Protein AF-L9JY22-F1 (afdb_monomer_lite)

pLDDT: mean 70.73, std 19.3, range [34.78, 93.62]

Organism: Tupaia chinensis (NCBI:txid246437)

Secondary structure (DSSP, 8-state):
---------------PPPPP------TTHHHHSS-HHHHHHHHTTTHHHHHHHHHHTTT----S--------SSPPP--HHHHHHHHHS---S-------S-------S--PPPPPPP-

Structure (mmCIF, N/CA/C/O backbone):
data_AF-L9JY22-F1
#
_entry.id   AF-L9JY22-F1
#
loop_
_atom_site.group_PDB
_atom_site.id
_atom_site.type_symbol
_atom_site.label_atom_id
_atom_site.label_alt_id
_atom_site.label_comp_id
_atom_site.label_asym_id
_atom_site.label_entity_id
_atom_site.label_seq_id
_atom_site.pdbx_PDB_ins_code
_atom_site.Cartn_x
_atom_site.Cartn_y
_atom_site.Cartn_z
_atom_site.occupancy
_atom_site.B_iso_or_equiv
_atom_site.auth_seq_id
_atom_site.auth_comp_id
_atom_site.auth_asym_id
_atom_site.auth_atom_id
_atom_site.pdbx_PDB_model_num
ATOM 1 N N . MET A 1 1 ? -21.202 10.795 58.926 1.00 45.47 1 MET A N 1
ATOM 2 C CA . MET A 1 1 ? -21.530 9.505 58.284 1.00 45.47 1 MET A CA 1
ATOM 3 C C . MET A 1 1 ? -22.892 9.709 57.642 1.00 45.47 1 MET A C 1
ATOM 5 O O . MET A 1 1 ? -23.847 9.851 58.378 1.00 45.47 1 MET A O 1
ATOM 9 N N . GLN A 1 2 ? -23.052 9.946 56.349 1.00 44.78 2 GLN A N 1
ATOM 10 C CA . GLN A 1 2 ? -22.174 9.817 55.189 1.00 44.78 2 GLN A CA 1
ATOM 11 C C . GLN A 1 2 ? -22.541 10.908 54.171 1.00 44.78 2 GLN A C 1
ATOM 13 O O . GLN A 1 2 ? -23.693 11.330 54.110 1.00 44.78 2 GLN A O 1
ATOM 18 N N . GLN A 1 3 ? -21.543 11.342 53.402 1.00 48.75 3 GLN A N 1
ATOM 19 C CA . GLN A 1 3 ? -21.729 11.936 52.081 1.00 48.75 3 GLN A CA 1
ATOM 20 C C . GLN A 1 3 ? -22.280 10.858 51.144 1.00 48.75 3 GLN A C 1
ATOM 22 O O . GLN A 1 3 ? -21.810 9.721 51.180 1.00 48.75 3 GLN A O 1
ATOM 27 N N . SER A 1 4 ? -23.238 11.219 50.302 1.00 55.56 4 SER A N 1
ATOM 28 C CA . SER A 1 4 ? -23.515 10.502 49.064 1.00 55.56 4 SER A CA 1
ATOM 29 C C . SER A 1 4 ? -23.648 11.540 47.963 1.00 55.56 4 SER A C 1
ATOM 31 O O . SER A 1 4 ? -24.739 12.020 47.658 1.00 55.56 4 SER A O 1
ATOM 33 N N . ASP A 1 5 ? -22.490 11.90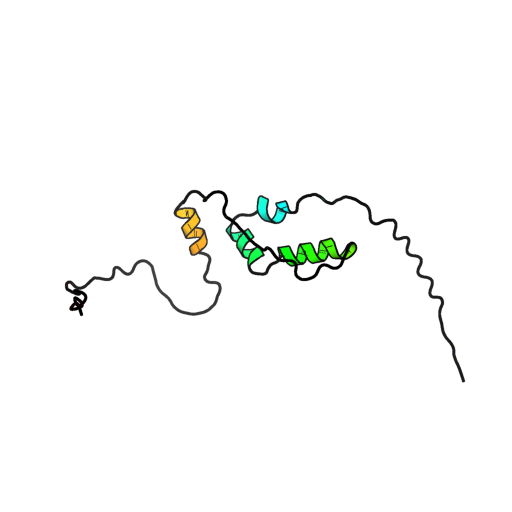5 47.430 1.00 49.94 5 ASP A N 1
ATOM 34 C CA . ASP A 1 5 ? -22.324 12.348 46.060 1.00 49.94 5 ASP A CA 1
ATOM 35 C C . ASP A 1 5 ? -22.918 11.288 45.124 1.00 49.94 5 ASP A C 1
ATOM 37 O O . ASP A 1 5 ? -22.553 10.112 45.173 1.00 49.94 5 ASP A O 1
ATOM 41 N N . THR A 1 6 ? -23.818 11.694 44.244 1.00 59.03 6 THR A N 1
ATOM 42 C CA . THR A 1 6 ? -23.792 11.241 42.854 1.00 59.03 6 THR A CA 1
ATOM 43 C C . THR A 1 6 ? -24.319 12.416 42.061 1.00 59.03 6 THR A C 1
ATOM 45 O O . THR A 1 6 ? -25.518 12.632 41.934 1.00 59.03 6 THR A O 1
ATOM 48 N N . GLU A 1 7 ? -23.364 13.232 41.639 1.00 49.91 7 GLU A N 1
ATOM 49 C CA . GLU A 1 7 ? -23.523 14.253 40.626 1.00 49.91 7 GLU A CA 1
ATOM 50 C C . GLU A 1 7 ? -24.192 13.599 39.409 1.00 49.91 7 GLU A C 1
ATOM 52 O O . GLU A 1 7 ? -23.565 12.813 38.692 1.00 49.91 7 GLU A O 1
ATOM 57 N N . ASP A 1 8 ? -25.463 13.924 39.170 1.00 49.50 8 ASP A N 1
ATOM 58 C CA . ASP A 1 8 ? -26.071 13.862 37.843 1.00 49.50 8 ASP A CA 1
ATOM 59 C C . ASP A 1 8 ? -25.342 14.891 36.974 1.00 49.50 8 ASP A C 1
ATOM 61 O O . ASP A 1 8 ? -25.814 16.000 36.706 1.00 49.50 8 ASP A O 1
ATOM 65 N N . LEU A 1 9 ? -24.115 14.536 36.589 1.00 53.69 9 LEU A N 1
ATOM 66 C CA . LEU A 1 9 ? -23.300 15.312 35.684 1.00 53.69 9 LEU A CA 1
ATOM 67 C C . LEU A 1 9 ? -23.891 15.137 34.290 1.00 53.69 9 LEU A C 1
ATOM 69 O O . LEU A 1 9 ? -23.546 14.254 33.507 1.00 53.69 9 LEU A O 1
ATOM 73 N N . PHE A 1 10 ? -24.840 16.017 34.023 1.00 48.03 10 PHE A N 1
ATOM 74 C CA . PHE A 1 10 ? -25.226 16.464 32.708 1.00 48.03 10 PHE A CA 1
ATOM 75 C C . PHE A 1 10 ? -23.992 16.595 31.802 1.00 48.03 10 PHE A C 1
ATOM 77 O O . PHE A 1 10 ? -23.171 17.495 31.976 1.00 48.03 10 PHE A O 1
ATOM 84 N N . CYS A 1 11 ? -23.898 15.730 30.795 1.00 46.31 11 CYS A N 1
ATOM 85 C CA . CYS A 1 11 ? -23.159 16.030 29.577 1.00 46.31 11 CYS A CA 1
ATOM 86 C C . CYS A 1 11 ? -24.171 16.155 28.429 1.00 46.31 11 CYS A C 1
ATOM 88 O O . CYS A 1 11 ? -24.677 15.139 27.945 1.00 46.31 11 CYS A O 1
ATOM 90 N N . PRO A 1 12 ? -24.474 17.386 27.975 1.00 56.47 12 PRO A N 1
ATOM 91 C CA . PRO A 1 12 ? -25.169 17.625 26.728 1.00 56.47 12 PRO A CA 1
ATOM 92 C C . PRO A 1 12 ? -24.129 17.493 25.616 1.00 56.47 12 PRO A C 1
ATOM 94 O O . PRO A 1 12 ? -23.256 18.341 25.453 1.00 56.47 12 PRO A O 1
ATOM 97 N N . ALA A 1 13 ? -24.193 16.426 24.838 1.00 49.00 13 ALA A N 1
ATOM 98 C CA . ALA A 1 13 ? -23.445 16.364 23.595 1.00 49.00 13 ALA A CA 1
ATOM 99 C C . ALA A 1 13 ? -24.422 16.008 22.488 1.00 49.00 13 ALA A C 1
ATOM 101 O O . ALA A 1 13 ? -24.798 14.856 22.294 1.00 49.00 13 ALA A O 1
ATOM 102 N N . SER A 1 14 ? -24.841 17.046 21.770 1.00 56.19 14 SER A N 1
ATOM 103 C CA . SER A 1 14 ? -25.373 16.951 20.421 1.00 56.19 14 SER A CA 1
ATOM 104 C C . SER A 1 14 ? -24.318 16.310 19.512 1.00 56.19 14 SER A C 1
ATOM 106 O O . SER A 1 14 ? -23.603 16.999 18.788 1.00 56.19 14 SER A O 1
ATOM 108 N N . ALA A 1 15 ? -24.183 14.991 19.557 1.00 52.59 15 ALA A N 1
ATOM 109 C CA . ALA A 1 15 ? -23.603 14.259 18.451 1.00 52.59 15 ALA A CA 1
ATOM 110 C C . ALA A 1 15 ? -24.764 13.996 17.493 1.00 52.59 15 ALA A C 1
ATOM 112 O O . ALA A 1 15 ? -25.589 13.112 17.721 1.00 52.59 15 ALA A O 1
ATOM 113 N N . GLY A 1 16 ? -24.881 14.844 16.468 1.00 57.78 16 GLY A N 1
ATOM 114 C CA . GLY A 1 16 ? -25.727 14.544 15.316 1.00 57.78 16 GLY A CA 1
ATOM 115 C C . GLY A 1 16 ? -25.379 13.164 14.742 1.00 57.78 16 GLY A C 1
ATOM 116 O O . GLY A 1 16 ? -24.321 12.616 15.074 1.00 57.78 16 GLY A O 1
ATOM 117 N N . PRO A 1 17 ? -26.251 12.581 13.901 1.00 62.38 17 PRO A N 1
ATOM 118 C CA . PRO A 1 17 ? -25.922 11.330 13.229 1.00 62.38 17 PRO A CA 1
ATOM 119 C C . PRO A 1 17 ? -24.538 11.472 12.576 1.00 62.38 17 PRO A C 1
ATOM 121 O O . PRO A 1 17 ? -24.276 12.522 11.979 1.00 62.38 17 PRO A O 1
ATOM 124 N N . PRO A 1 18 ? -23.635 10.483 12.721 1.00 61.12 18 PRO A N 1
ATOM 125 C CA . PRO A 1 18 ? -22.367 10.509 12.009 1.00 61.12 18 PRO A CA 1
ATOM 126 C C . PRO A 1 18 ? -22.692 10.700 10.530 1.00 61.12 18 PRO A C 1
ATOM 128 O O . PRO A 1 18 ? -23.444 9.911 9.956 1.00 61.12 18 PRO A O 1
ATOM 131 N N . ASN A 1 19 ? -22.220 11.819 9.972 1.00 55.56 19 ASN A N 1
ATOM 132 C CA . ASN A 1 19 ? -22.472 12.186 8.587 1.00 55.56 19 ASN A CA 1
ATOM 133 C C . ASN A 1 19 ? -22.131 10.981 7.701 1.00 55.56 19 ASN A C 1
ATOM 135 O O . ASN A 1 19 ? -20.993 10.503 7.765 1.00 55.56 19 ASN A O 1
ATOM 139 N N . PRO A 1 20 ? -23.087 10.460 6.915 1.00 66.06 20 PRO A N 1
ATOM 140 C CA . PRO A 1 20 ? -22.757 9.498 5.892 1.00 66.06 20 PRO A CA 1
ATOM 141 C C . PRO A 1 20 ? -21.986 10.238 4.799 1.00 66.06 20 PRO A C 1
ATOM 143 O O . PRO A 1 20 ? -22.376 11.324 4.378 1.00 66.06 20 PRO A O 1
ATOM 146 N N . GLU A 1 21 ? -20.909 9.606 4.353 1.00 59.88 21 GLU A N 1
ATOM 147 C CA . GLU A 1 21 ? -20.271 9.870 3.067 1.00 59.88 21 GLU A CA 1
ATOM 148 C C . GLU A 1 21 ? -19.478 11.179 2.962 1.00 59.88 21 GLU A C 1
ATOM 150 O O . GLU A 1 21 ? -19.813 12.104 2.234 1.00 59.88 21 GLU A O 1
ATOM 155 N N . GLU A 1 22 ? -18.290 11.150 3.558 1.00 50.34 22 GLU A N 1
ATOM 156 C CA . GLU A 1 22 ? -17.111 11.188 2.691 1.00 50.34 22 GLU A CA 1
ATOM 157 C C . GLU A 1 22 ? -16.314 9.889 2.882 1.00 50.34 22 GLU A C 1
ATOM 159 O O . GLU A 1 22 ? -15.154 9.890 3.292 1.00 50.34 22 GLU A O 1
ATOM 164 N N . ASP A 1 23 ? -16.939 8.751 2.544 1.00 51.28 23 ASP A N 1
ATOM 165 C CA . ASP A 1 23 ? -16.177 7.671 1.914 1.00 51.28 23 ASP A CA 1
ATOM 166 C C . ASP A 1 23 ? -15.771 8.223 0.548 1.00 51.28 23 ASP A C 1
ATOM 168 O O . ASP A 1 23 ? -16.389 7.971 -0.485 1.00 51.28 23 ASP A O 1
ATOM 172 N N . ASN A 1 24 ? -14.760 9.093 0.557 1.00 47.06 24 ASN A N 1
ATOM 173 C CA . ASN A 1 24 ? -13.947 9.288 -0.619 1.00 47.06 24 ASN A CA 1
ATOM 174 C C . ASN A 1 24 ? -13.390 7.892 -0.876 1.00 47.06 24 ASN A C 1
ATOM 176 O O . ASN A 1 24 ? -12.440 7.502 -0.199 1.00 47.06 24 ASN A O 1
ATOM 180 N N . GLY A 1 25 ? -14.062 7.138 -1.756 1.00 47.09 25 GLY A N 1
ATOM 181 C CA . GLY A 1 25 ? -13.773 5.764 -2.162 1.00 47.09 25 GLY A CA 1
ATOM 182 C C . GLY A 1 25 ? -12.397 5.674 -2.804 1.00 47.09 25 GLY A C 1
ATOM 183 O O . GLY A 1 25 ? -12.241 5.480 -4.001 1.00 47.09 25 GLY A O 1
ATOM 184 N N . ASN A 1 26 ? -11.393 5.909 -1.979 1.00 47.56 26 ASN A N 1
ATOM 185 C CA . ASN A 1 26 ? -10.029 6.224 -2.332 1.00 47.56 26 ASN A CA 1
ATOM 186 C C . ASN A 1 26 ? -9.115 5.444 -1.382 1.00 47.56 26 ASN A C 1
ATOM 188 O O . ASN A 1 26 ? -8.075 5.922 -0.940 1.00 47.56 26 ASN A O 1
ATOM 192 N N . HIS A 1 27 ? -9.482 4.188 -1.103 1.00 53.69 27 HIS A N 1
ATOM 193 C CA . HIS A 1 27 ? -8.510 3.187 -0.653 1.00 53.69 27 HIS A CA 1
ATOM 194 C C . HIS A 1 27 ? -7.391 3.016 -1.703 1.00 53.69 27 HIS A C 1
ATOM 196 O O . HIS A 1 27 ? -6.284 2.595 -1.377 1.00 53.69 27 HIS A O 1
ATOM 202 N N . ASP A 1 28 ? -7.656 3.410 -2.955 1.00 58.88 28 ASP A N 1
ATOM 203 C CA . ASP A 1 28 ? -6.695 3.451 -4.050 1.00 58.88 28 ASP A CA 1
ATOM 204 C C . ASP A 1 28 ? -5.588 4.503 -3.888 1.00 58.88 28 ASP A C 1
ATOM 206 O O . ASP A 1 28 ? -4.526 4.318 -4.473 1.00 58.88 28 ASP A O 1
ATOM 210 N N . LEU A 1 29 ? -5.744 5.570 -3.087 1.00 67.50 29 LEU A N 1
ATOM 211 C CA . LEU A 1 29 ? -4.719 6.629 -3.007 1.00 67.50 29 LEU A CA 1
ATOM 212 C C . LEU A 1 29 ? -3.373 6.113 -2.494 1.00 67.50 29 LEU A C 1
ATOM 214 O O . LEU A 1 29 ? -2.326 6.525 -2.981 1.00 67.50 29 LEU A O 1
ATOM 218 N N . GLU A 1 30 ? -3.395 5.182 -1.542 1.00 79.50 30 GLU A N 1
ATOM 219 C CA . GLU A 1 30 ? -2.193 4.583 -0.958 1.00 79.50 30 GLU A CA 1
ATOM 220 C C . GLU A 1 30 ? -1.348 3.818 -1.994 1.00 79.50 30 GLU A C 1
ATOM 222 O O . GLU A 1 30 ? -0.138 3.680 -1.809 1.00 79.50 30 GLU A O 1
ATOM 227 N N . VAL A 1 31 ? -1.952 3.343 -3.090 1.00 83.38 31 VAL A N 1
ATOM 228 C CA . VAL A 1 31 ? -1.304 2.469 -4.085 1.00 83.38 31 VAL A CA 1
ATOM 229 C C . VAL A 1 31 ? -1.211 3.121 -5.467 1.00 83.38 31 VAL A C 1
ATOM 231 O O . VAL A 1 31 ? -0.268 2.860 -6.205 1.00 83.38 31 VAL A O 1
ATOM 234 N N . GLN A 1 32 ? -2.165 3.974 -5.830 1.00 85.19 32 GLN A N 1
ATOM 235 C CA . GLN A 1 32 ? -2.272 4.573 -7.158 1.00 85.19 32 GLN A CA 1
ATOM 236 C C . GLN A 1 32 ? -1.306 5.743 -7.362 1.00 85.19 32 GLN A C 1
ATOM 238 O O . GLN A 1 32 ? -0.868 5.972 -8.488 1.00 85.19 32 GLN A O 1
ATOM 243 N N . THR A 1 33 ? -0.976 6.484 -6.302 1.00 86.44 33 THR A N 1
ATOM 244 C CA . THR A 1 33 ? -0.095 7.663 -6.384 1.00 86.44 33 THR A CA 1
ATOM 245 C C . THR A 1 33 ? 1.373 7.353 -6.099 1.00 86.44 33 THR A C 1
ATOM 247 O O . THR A 1 33 ? 2.213 8.218 -6.327 1.00 86.44 33 THR A O 1
ATOM 250 N N . ASN A 1 34 ? 1.679 6.142 -5.624 1.00 87.00 34 ASN A N 1
ATOM 251 C CA . ASN A 1 34 ? 2.996 5.767 -5.111 1.00 87.00 34 ASN A CA 1
ATOM 252 C C . ASN A 1 34 ? 3.698 4.758 -6.030 1.00 87.00 34 ASN A C 1
ATOM 254 O O . ASN A 1 34 ? 3.065 3.892 -6.642 1.00 87.00 34 ASN A O 1
ATOM 258 N N . ASP A 1 35 ? 5.027 4.829 -6.078 1.00 88.88 35 ASP A N 1
ATOM 259 C CA . ASP A 1 35 ? 5.847 3.862 -6.808 1.00 88.88 35 ASP A CA 1
ATOM 260 C C . ASP A 1 35 ? 6.015 2.547 -6.025 1.00 88.88 35 ASP A C 1
ATOM 262 O O . ASP A 1 35 ? 5.805 2.467 -4.813 1.00 88.88 35 ASP A O 1
ATOM 266 N N . LEU A 1 36 ? 6.471 1.485 -6.704 1.00 88.81 36 LEU A N 1
ATOM 267 C CA . LEU A 1 36 ? 6.636 0.156 -6.096 1.00 88.81 36 LEU A CA 1
ATOM 268 C C . LEU A 1 36 ? 7.491 0.176 -4.813 1.00 88.81 36 LEU A C 1
ATOM 270 O O . LEU A 1 36 ? 7.193 -0.556 -3.871 1.00 88.81 36 LEU A O 1
ATOM 274 N N . LYS A 1 37 ? 8.534 1.013 -4.764 1.00 88.69 37 LYS A N 1
ATOM 275 C CA . LYS A 1 37 ? 9.409 1.170 -3.589 1.00 88.69 37 LYS A CA 1
ATOM 276 C C . LYS A 1 37 ? 8.622 1.649 -2.368 1.00 88.69 37 LYS A C 1
ATOM 278 O O . LYS A 1 37 ? 8.740 1.083 -1.286 1.00 88.69 37 LYS A O 1
ATOM 283 N N . GLU A 1 38 ? 7.803 2.674 -2.554 1.00 89.81 38 GLU A N 1
ATOM 284 C CA . GLU A 1 38 ? 7.016 3.300 -1.494 1.00 89.81 38 GLU A CA 1
ATOM 285 C C . GLU A 1 38 ? 5.901 2.374 -1.014 1.00 89.81 38 GLU A C 1
ATOM 287 O O . GLU A 1 38 ? 5.709 2.213 0.190 1.00 89.81 38 GLU A O 1
ATOM 292 N N . VAL A 1 39 ? 5.232 1.682 -1.941 1.00 90.12 39 VAL A N 1
ATOM 293 C CA . VAL A 1 39 ? 4.218 0.677 -1.598 1.00 90.12 39 VAL A CA 1
ATOM 294 C C . VAL A 1 39 ? 4.835 -0.449 -0.762 1.00 90.12 39 VAL A C 1
ATOM 296 O O . VAL A 1 39 ? 4.268 -0.838 0.256 1.00 90.12 39 VAL A O 1
ATOM 299 N N . VAL A 1 40 ? 6.028 -0.943 -1.115 1.00 90.56 40 VAL A N 1
ATOM 300 C CA . VAL A 1 40 ? 6.731 -1.962 -0.313 1.00 90.56 40 VAL A CA 1
ATOM 301 C C . VAL A 1 40 ? 7.099 -1.430 1.077 1.00 90.56 40 VAL A C 1
ATOM 303 O O . VAL A 1 40 ? 6.901 -2.137 2.066 1.00 90.56 40 VAL A O 1
ATOM 306 N N . ASN A 1 41 ? 7.548 -0.178 1.184 1.00 91.38 41 ASN A N 1
ATOM 307 C CA . ASN A 1 41 ? 7.869 0.448 2.471 1.00 91.38 41 ASN A CA 1
ATOM 308 C C . ASN A 1 41 ? 6.656 0.595 3.399 1.00 91.38 41 ASN A C 1
ATOM 310 O O . ASN A 1 41 ? 6.834 0.613 4.613 1.00 91.38 41 ASN A O 1
ATOM 314 N N . LYS A 1 42 ? 5.439 0.678 2.851 1.00 91.06 42 LYS A N 1
ATOM 315 C CA . LYS A 1 42 ? 4.180 0.683 3.613 1.00 91.06 42 LYS A CA 1
ATOM 316 C C . LYS A 1 42 ? 3.712 -0.723 3.995 1.00 91.06 42 LYS A C 1
ATOM 318 O O . LYS A 1 42 ? 3.164 -0.919 5.079 1.00 91.06 42 LYS A O 1
ATOM 323 N N . LEU A 1 43 ? 3.961 -1.708 3.130 1.00 91.44 43 LEU A N 1
ATOM 324 C CA . LEU A 1 43 ? 3.605 -3.111 3.363 1.00 91.44 43 LEU A CA 1
ATOM 325 C C . LEU A 1 43 ? 4.484 -3.786 4.427 1.00 91.44 43 LEU A C 1
ATOM 327 O O . LEU A 1 43 ? 3.981 -4.614 5.172 1.00 91.44 43 LEU A O 1
ATOM 331 N N . ILE A 1 44 ? 5.772 -3.441 4.544 1.00 90.31 44 ILE A N 1
ATOM 332 C CA . ILE A 1 44 ? 6.660 -4.029 5.570 1.00 90.31 44 ILE A CA 1
ATOM 333 C C . ILE A 1 44 ? 6.140 -3.779 7.003 1.00 90.31 44 ILE A C 1
ATOM 335 O O . ILE A 1 44 ? 6.028 -4.736 7.769 1.00 90.31 44 ILE A O 1
ATOM 339 N N . PRO A 1 45 ? 5.818 -2.533 7.399 1.00 90.94 45 PRO A N 1
ATOM 340 C CA . PRO A 1 45 ? 5.238 -2.243 8.705 1.00 90.94 45 PRO A CA 1
ATOM 341 C C . PRO A 1 45 ? 3.705 -2.380 8.744 1.00 90.94 45 PRO A C 1
ATOM 343 O O . PRO A 1 45 ? 3.117 -2.035 9.773 1.00 90.94 45 PRO A O 1
ATOM 346 N N . ASP A 1 46 ? 3.063 -2.832 7.656 1.00 89.12 46 ASP A N 1
ATOM 347 C CA . ASP A 1 46 ? 1.603 -2.924 7.512 1.00 89.12 46 ASP A CA 1
ATOM 348 C C . ASP A 1 46 ? 0.887 -1.597 7.881 1.00 89.12 46 ASP A C 1
ATOM 350 O O . ASP A 1 46 ? -0.084 -1.581 8.639 1.00 89.12 46 ASP A O 1
ATOM 354 N N . SER A 1 47 ? 1.348 -0.441 7.378 1.00 89.38 47 SER A N 1
ATOM 355 C CA . SER A 1 47 ? 0.722 0.858 7.713 1.00 89.38 47 SER A CA 1
ATOM 356 C C . SER A 1 47 ? -0.741 0.935 7.260 1.00 89.38 47 SER A C 1
ATOM 358 O O . SER A 1 47 ? -1.596 1.392 8.013 1.00 89.38 47 SER A O 1
ATOM 360 N N . ILE A 1 48 ? -1.036 0.362 6.090 1.00 89.06 48 ILE A N 1
ATOM 361 C CA . ILE A 1 48 ? -2.379 0.291 5.496 1.00 89.06 48 ILE A CA 1
ATOM 362 C C . ILE A 1 48 ? -3.367 -0.438 6.422 1.00 89.06 48 ILE A C 1
ATOM 364 O O . ILE A 1 48 ? -4.524 -0.044 6.533 1.00 89.06 48 ILE A O 1
ATOM 368 N N . ARG A 1 49 ? -2.919 -1.484 7.135 1.00 89.62 49 ARG A N 1
ATOM 369 C CA . ARG A 1 49 ? -3.753 -2.194 8.119 1.00 89.62 49 ARG A CA 1
ATOM 370 C C . ARG A 1 49 ? -4.247 -1.235 9.198 1.00 89.62 49 ARG A C 1
ATOM 372 O O . ARG A 1 49 ? -5.434 -1.223 9.506 1.00 89.62 49 ARG A O 1
ATOM 379 N N . LYS A 1 50 ? -3.328 -0.457 9.773 1.00 88.56 50 LYS A N 1
ATOM 380 C CA . LYS A 1 50 ? -3.620 0.447 10.894 1.00 88.56 50 LYS A CA 1
ATOM 381 C C . LYS A 1 50 ? -4.602 1.537 10.482 1.00 88.56 50 LYS A C 1
ATOM 383 O O . LYS A 1 50 ? -5.472 1.902 11.269 1.00 88.56 50 LYS A O 1
ATOM 388 N N . ASP A 1 51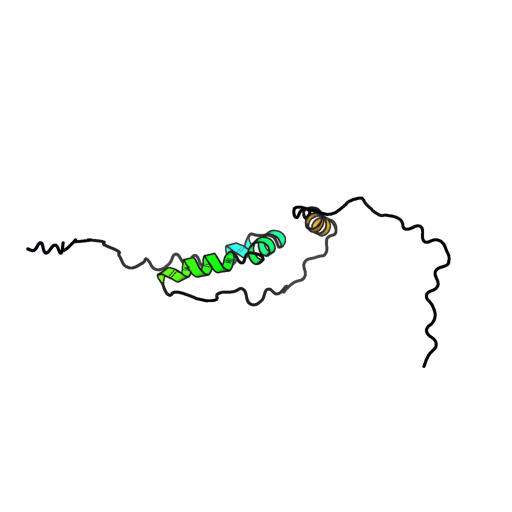 ? -4.488 2.016 9.247 1.00 89.62 51 ASP A N 1
ATOM 389 C CA . ASP A 1 51 ? -5.411 3.008 8.701 1.00 89.62 51 ASP A CA 1
ATOM 390 C C . ASP A 1 51 ? -6.820 2.429 8.518 1.00 89.62 51 ASP A C 1
ATOM 392 O O . ASP A 1 51 ? -7.794 3.081 8.893 1.00 89.62 51 ASP A O 1
ATOM 396 N N . ILE A 1 52 ? -6.939 1.178 8.054 1.00 89.75 52 ILE A N 1
ATOM 397 C CA . ILE A 1 52 ? -8.229 0.476 7.946 1.00 89.75 52 ILE A CA 1
ATOM 398 C C . ILE A 1 52 ? -8.845 0.229 9.330 1.00 89.75 52 ILE A C 1
ATOM 400 O O . ILE A 1 52 ? -10.022 0.520 9.534 1.00 89.75 52 ILE A O 1
ATOM 404 N N . GLU A 1 53 ? -8.069 -0.263 10.300 1.00 89.88 53 GLU A N 1
ATOM 405 C CA . GLU A 1 53 ? -8.551 -0.484 11.672 1.00 89.88 53 GLU A CA 1
ATOM 406 C C . GLU A 1 53 ? -9.087 0.818 12.281 1.00 89.88 53 GLU A C 1
ATOM 408 O O . GLU A 1 53 ? -10.191 0.846 12.823 1.00 89.88 53 GLU A O 1
ATOM 413 N N . LYS A 1 54 ? -8.356 1.925 12.109 1.00 89.81 54 LYS A N 1
ATOM 414 C CA . LYS A 1 54 ? -8.766 3.249 12.587 1.00 89.81 54 LYS A CA 1
ATOM 415 C C . LYS A 1 54 ? -10.018 3.772 11.880 1.00 89.81 54 LYS A C 1
ATOM 417 O O . LYS A 1 54 ? -10.888 4.331 12.547 1.00 89.81 54 LYS A O 1
ATOM 422 N N . ALA A 1 55 ? -10.107 3.625 10.559 1.00 89.56 55 ALA A N 1
ATOM 423 C CA . ALA A 1 55 ? -11.245 4.105 9.777 1.00 89.56 55 ALA A CA 1
ATOM 424 C C . ALA A 1 55 ? -12.533 3.337 10.114 1.00 89.56 55 ALA A C 1
ATOM 426 O O . ALA A 1 55 ? -13.595 3.940 10.258 1.00 89.56 55 ALA A O 1
ATOM 427 N N . CYS A 1 56 ? -12.438 2.019 10.303 1.00 89.94 56 CYS A N 1
ATOM 428 C CA . CYS A 1 56 ? -13.586 1.170 10.614 1.00 89.94 56 CYS A CA 1
ATOM 429 C C . CYS A 1 56 ? -13.993 1.195 12.098 1.00 89.94 56 CYS A C 1
ATOM 431 O O . CYS A 1 56 ? -15.116 0.802 12.417 1.00 89.94 56 CYS A O 1
ATOM 433 N N . GLN A 1 57 ? -13.135 1.701 12.994 1.00 88.69 57 GLN A N 1
ATOM 434 C CA . GLN A 1 57 ? -13.361 1.725 14.445 1.00 88.69 57 GLN A CA 1
ATOM 435 C C . GLN A 1 57 ? -14.678 2.404 14.862 1.00 88.69 57 GLN A C 1
ATOM 437 O O . GLN A 1 57 ? -15.247 2.046 15.892 1.00 88.69 57 GLN A O 1
ATOM 442 N N . SER A 1 58 ? -15.163 3.383 14.088 1.00 91.25 58 SER A N 1
ATOM 443 C CA . SER A 1 58 ? -16.412 4.108 14.368 1.00 91.25 58 SER A CA 1
ATOM 444 C C . SER A 1 58 ? -17.675 3.291 14.082 1.00 91.25 58 SER A C 1
ATOM 446 O O . SER A 1 58 ? -18.724 3.582 14.653 1.00 91.25 58 SER A O 1
ATOM 448 N N . ILE A 1 59 ? -17.581 2.280 13.215 1.00 93.62 59 ILE A N 1
ATOM 449 C CA . ILE A 1 59 ? -18.712 1.450 12.789 1.00 93.62 59 ILE A CA 1
ATOM 450 C C . ILE A 1 59 ? -18.685 0.116 13.534 1.00 93.62 59 ILE A C 1
ATOM 452 O O . ILE A 1 59 ? -19.683 -0.283 14.132 1.00 93.62 59 ILE A O 1
ATOM 456 N N . TYR A 1 60 ? -17.548 -0.583 13.502 1.00 89.81 60 TYR A N 1
ATOM 457 C CA . TYR A 1 60 ? -17.384 -1.874 14.160 1.00 89.81 60 TYR A CA 1
ATOM 458 C C . TYR A 1 60 ? -15.899 -2.167 14.421 1.00 89.81 60 TYR A C 1
ATOM 460 O O . TYR A 1 60 ? -15.084 -2.005 13.510 1.00 89.81 60 TYR A O 1
ATOM 468 N N . PRO A 1 61 ? -15.521 -2.636 15.625 1.00 91.69 61 PRO A N 1
ATOM 469 C CA . PRO A 1 61 ? -14.135 -2.979 15.916 1.00 91.69 61 PRO A CA 1
ATOM 470 C C . PRO A 1 61 ? -13.709 -4.208 15.101 1.00 91.69 61 PRO A C 1
ATOM 472 O O . PRO A 1 61 ? -14.184 -5.323 15.328 1.00 91.69 61 PRO A O 1
ATOM 475 N N . LEU A 1 62 ? -12.812 -4.000 14.137 1.00 91.19 62 LEU A N 1
ATOM 476 C CA . LEU A 1 62 ? -12.210 -5.077 13.357 1.00 91.19 62 LEU A CA 1
ATOM 477 C C . LEU A 1 62 ? -10.938 -5.572 14.046 1.00 91.19 62 LEU A C 1
ATOM 479 O O . LEU A 1 62 ? -10.112 -4.782 14.499 1.00 91.19 62 LEU A O 1
ATOM 483 N N . HIS A 1 63 ? -10.778 -6.891 14.092 1.00 89.00 63 HIS A N 1
ATOM 484 C CA . HIS A 1 63 ? -9.567 -7.551 14.567 1.00 89.00 63 HIS A CA 1
ATOM 485 C C . HIS A 1 63 ? -8.929 -8.332 13.418 1.00 89.00 63 HIS A C 1
ATOM 487 O O . HIS A 1 63 ? -9.634 -8.848 12.550 1.00 89.00 63 HIS A O 1
ATOM 493 N N . ASP A 1 64 ? -7.598 -8.412 13.428 1.00 89.00 64 ASP A N 1
ATOM 494 C CA . ASP A 1 64 ? -6.799 -9.172 12.462 1.00 89.00 64 ASP A CA 1
ATOM 495 C C . ASP A 1 64 ? -7.059 -8.799 10.993 1.00 89.00 64 ASP A C 1
ATOM 497 O O . ASP A 1 64 ? -7.290 -9.649 10.131 1.00 89.00 64 ASP A O 1
ATOM 501 N N . VAL A 1 65 ? -6.975 -7.506 10.683 1.00 90.81 65 VAL A N 1
ATOM 502 C CA . VAL A 1 65 ? -6.994 -7.015 9.298 1.00 90.81 65 VAL A CA 1
ATOM 503 C C . VAL A 1 65 ? -5.613 -7.222 8.682 1.00 90.81 65 VAL A C 1
ATOM 505 O O . VAL A 1 65 ? -4.621 -6.932 9.325 1.00 90.81 65 VAL A O 1
ATOM 508 N N . PHE A 1 66 ? -5.490 -7.721 7.453 1.00 91.19 66 PHE A N 1
ATOM 509 C CA . PHE A 1 66 ? -4.185 -7.837 6.787 1.00 91.19 66 PHE A CA 1
ATOM 510 C C . PHE A 1 66 ? -4.309 -7.857 5.268 1.00 91.19 66 PHE A C 1
ATOM 512 O O . PHE A 1 66 ? -5.299 -8.335 4.707 1.00 91.19 66 PHE A O 1
ATOM 519 N N . VAL A 1 67 ? -3.254 -7.409 4.584 1.00 92.19 67 VAL A N 1
ATOM 520 C CA . VAL A 1 67 ? -3.142 -7.568 3.131 1.00 92.19 67 VAL A CA 1
ATOM 521 C C . VAL A 1 67 ? -2.786 -9.021 2.831 1.00 92.19 67 VAL A C 1
ATOM 523 O O . VAL A 1 67 ? -1.636 -9.443 2.899 1.00 92.19 67 VAL A O 1
ATOM 526 N N . ARG A 1 68 ? -3.797 -9.824 2.494 1.00 93.38 68 ARG A N 1
ATOM 527 C CA . ARG A 1 68 ? -3.630 -11.276 2.325 1.00 93.38 68 ARG A CA 1
ATOM 528 C C . ARG A 1 68 ? -2.782 -11.669 1.118 1.00 93.38 68 ARG A C 1
ATOM 530 O O . ARG A 1 68 ? -2.178 -12.741 1.117 1.00 93.38 68 ARG A O 1
ATOM 537 N N . LYS A 1 69 ? -2.785 -10.853 0.060 1.00 91.81 69 LYS A N 1
ATOM 538 C CA . LYS A 1 69 ? -2.044 -11.141 -1.169 1.00 91.81 69 LYS A CA 1
ATOM 539 C C . LYS A 1 69 ? -1.809 -9.881 -1.993 1.00 91.81 69 LYS A C 1
ATOM 541 O O . LYS A 1 69 ? -2.764 -9.235 -2.405 1.00 91.81 69 LYS A O 1
ATOM 546 N N . VAL A 1 70 ? -0.550 -9.629 -2.341 1.00 92.19 70 VAL A N 1
ATOM 547 C CA . VAL A 1 70 ? -0.170 -8.671 -3.388 1.00 92.19 70 VAL A CA 1
ATOM 548 C C . VAL A 1 70 ? 0.311 -9.463 -4.599 1.00 92.19 70 VAL A C 1
ATOM 550 O O . VAL A 1 70 ? 1.153 -10.354 -4.477 1.00 92.19 70 VAL A O 1
ATOM 553 N N . LYS A 1 71 ? -0.262 -9.192 -5.776 1.00 92.69 71 LYS A N 1
ATOM 554 C CA . LYS A 1 71 ? 0.082 -9.886 -7.024 1.00 92.69 71 LYS A CA 1
ATOM 555 C C . LYS A 1 71 ? 0.450 -8.877 -8.101 1.00 92.69 71 LYS A C 1
ATOM 557 O O . LYS A 1 71 ? -0.327 -7.983 -8.411 1.00 92.69 71 LYS A O 1
ATOM 562 N N . MET A 1 72 ? 1.582 -9.111 -8.756 1.00 92.12 72 MET A N 1
ATOM 563 C CA . MET A 1 72 ? 1.931 -8.404 -9.985 1.00 92.12 72 MET A CA 1
ATOM 564 C C . MET A 1 72 ? 1.057 -8.922 -11.131 1.00 92.12 72 MET A C 1
ATOM 566 O O . MET A 1 72 ? 1.210 -10.066 -11.566 1.00 92.12 72 MET A O 1
ATOM 570 N N . LEU A 1 73 ? 0.119 -8.098 -11.600 1.00 90.19 73 LEU A N 1
ATOM 571 C CA . LEU A 1 73 ? -0.735 -8.431 -12.748 1.00 90.19 73 LEU A CA 1
ATOM 572 C C . LEU A 1 73 ? 0.008 -8.237 -14.068 1.00 90.19 73 LEU A C 1
ATOM 574 O O . LEU A 1 73 ? -0.051 -9.083 -14.957 1.00 90.19 73 LEU A O 1
ATOM 578 N N . LYS A 1 74 ? 0.751 -7.135 -14.170 1.00 90.56 74 LYS A N 1
ATOM 579 C CA . LYS A 1 74 ? 1.580 -6.800 -15.320 1.00 90.56 74 LYS A CA 1
ATOM 580 C C . LYS A 1 74 ? 3.009 -6.637 -14.841 1.00 90.56 74 LYS A C 1
ATOM 582 O O . LYS A 1 74 ? 3.269 -5.845 -13.939 1.00 90.56 74 LYS A O 1
ATOM 587 N N . ARG A 1 75 ? 3.935 -7.397 -15.429 1.00 86.50 75 ARG A N 1
ATOM 588 C CA . ARG A 1 75 ? 5.355 -7.212 -15.123 1.00 86.50 75 ARG A CA 1
ATOM 589 C C . ARG A 1 75 ? 5.789 -5.827 -15.614 1.00 86.50 75 ARG A C 1
ATOM 591 O O . ARG A 1 75 ? 5.486 -5.494 -16.765 1.00 86.50 75 ARG A O 1
ATOM 598 N N . PRO A 1 76 ? 6.471 -5.029 -14.775 1.00 88.56 76 PRO A N 1
ATOM 599 C CA . PRO A 1 76 ? 7.056 -3.780 -15.230 1.00 88.56 76 PRO A CA 1
ATOM 600 C C . PRO A 1 76 ? 8.093 -4.074 -16.316 1.00 88.56 76 PRO A C 1
ATOM 602 O O . PRO A 1 76 ? 8.704 -5.147 -16.341 1.00 88.56 76 PRO A O 1
ATOM 605 N N . ARG A 1 77 ? 8.269 -3.130 -17.243 1.00 88.25 77 ARG A N 1
ATOM 606 C CA . ARG A 1 77 ? 9.358 -3.221 -18.219 1.00 88.25 77 ARG A CA 1
ATOM 607 C C . ARG A 1 77 ? 10.680 -3.163 -17.462 1.00 88.25 77 ARG A C 1
ATOM 609 O O . ARG A 1 77 ? 10.830 -2.347 -16.555 1.00 88.25 77 ARG A O 1
ATOM 616 N N . PHE A 1 78 ? 11.592 -4.066 -17.803 1.00 87.44 78 PHE A N 1
ATOM 617 C CA . PHE A 1 78 ? 12.898 -4.116 -17.166 1.00 87.44 78 PHE A CA 1
ATOM 618 C C . PHE A 1 78 ? 13.772 -2.998 -17.732 1.00 87.44 78 PHE A C 1
ATOM 620 O O . PHE A 1 78 ? 14.130 -3.029 -18.905 1.00 87.44 78 PHE A O 1
ATOM 627 N N . GLU A 1 79 ? 14.089 -2.022 -16.888 1.00 89.56 79 GLU A N 1
ATOM 628 C CA . GLU A 1 79 ? 14.955 -0.889 -17.203 1.00 89.56 79 GLU A CA 1
ATOM 629 C C . GLU A 1 79 ? 16.120 -0.907 -16.209 1.00 89.56 79 GLU A C 1
ATOM 631 O O . GLU A 1 79 ? 15.899 -0.824 -14.998 1.00 89.56 79 GLU A O 1
ATOM 636 N N . LEU A 1 80 ? 17.358 -1.027 -16.702 1.00 87.69 80 LEU A N 1
ATOM 637 C CA . LEU A 1 80 ? 18.537 -1.212 -15.844 1.00 87.69 80 LEU A CA 1
ATOM 638 C C . LEU A 1 80 ? 18.751 -0.034 -14.878 1.00 87.69 80 LEU A C 1
ATOM 640 O O . LEU A 1 80 ? 19.067 -0.260 -13.715 1.00 87.69 80 LEU A O 1
ATOM 644 N N . GLY A 1 81 ? 18.517 1.205 -15.329 1.00 89.00 81 GLY A N 1
ATOM 645 C CA . GLY A 1 81 ? 18.662 2.405 -14.492 1.00 89.00 81 GLY A CA 1
ATOM 646 C C . GLY A 1 81 ? 17.729 2.394 -13.279 1.00 89.00 81 GLY A C 1
ATOM 647 O O . GLY A 1 81 ? 18.194 2.448 -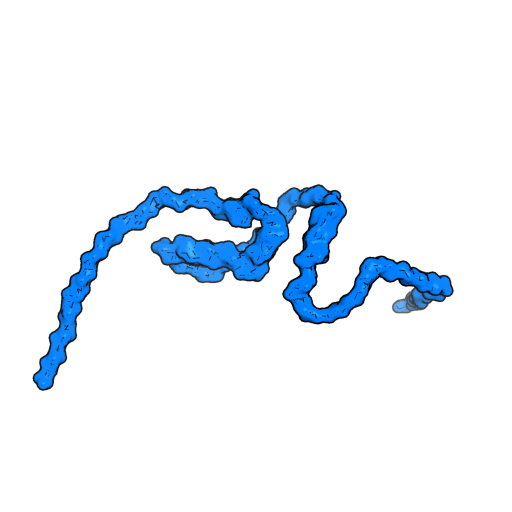12.144 1.00 89.00 81 GLY A O 1
ATOM 648 N N . LYS A 1 82 ? 16.426 2.179 -13.512 1.00 85.88 82 LYS A N 1
ATOM 649 C CA . LYS A 1 82 ? 15.416 2.082 -12.441 1.00 85.88 82 LYS A CA 1
ATOM 650 C C . LYS A 1 82 ? 15.712 0.945 -11.465 1.00 85.88 82 LYS A C 1
ATOM 652 O O . LYS A 1 82 ? 15.419 1.045 -10.281 1.00 85.88 82 LYS A O 1
ATOM 657 N N . PHE A 1 83 ? 16.277 -0.157 -11.956 1.00 85.50 83 PHE A N 1
ATOM 658 C CA . PHE A 1 83 ? 16.654 -1.277 -11.100 1.00 85.50 83 PHE A CA 1
ATOM 659 C C . PHE A 1 83 ? 17.853 -0.945 -10.201 1.00 85.50 83 PHE A C 1
ATOM 661 O O . PHE A 1 83 ? 17.822 -1.244 -9.008 1.00 85.50 83 PHE A O 1
ATOM 668 N N . MET A 1 84 ? 18.894 -0.309 -10.746 1.00 87.75 84 MET A N 1
ATOM 669 C CA . MET A 1 84 ? 20.067 0.080 -9.960 1.00 87.75 84 MET A CA 1
ATOM 670 C C . MET A 1 84 ? 19.735 1.133 -8.899 1.00 87.75 84 MET A C 1
ATOM 672 O O . MET A 1 84 ? 20.283 1.059 -7.806 1.00 87.75 84 MET A O 1
ATOM 676 N N . GLU A 1 85 ? 18.804 2.049 -9.168 1.00 86.19 85 GLU A N 1
ATOM 677 C CA . GLU A 1 85 ? 18.305 3.012 -8.173 1.00 86.19 85 GLU A CA 1
ATOM 678 C C . GLU A 1 85 ? 17.650 2.312 -6.970 1.00 86.19 85 GLU A C 1
ATOM 680 O O . GLU A 1 85 ? 17.906 2.667 -5.820 1.00 86.19 85 GLU A O 1
ATOM 685 N N . LEU A 1 86 ? 16.866 1.256 -7.213 1.00 84.75 86 LEU A N 1
ATOM 686 C CA . LEU A 1 86 ? 16.236 0.470 -6.146 1.00 84.75 86 LEU A CA 1
ATOM 687 C C . LEU A 1 86 ? 17.247 -0.334 -5.313 1.00 84.75 86 LEU A C 1
ATOM 689 O O . LEU A 1 86 ? 17.003 -0.566 -4.131 1.00 84.75 86 LEU A O 1
ATOM 693 N N . HIS A 1 87 ? 18.365 -0.760 -5.910 1.00 84.06 87 HIS A N 1
ATOM 694 C CA . HIS A 1 87 ? 19.414 -1.536 -5.235 1.00 84.06 87 HIS A CA 1
ATOM 695 C C . HIS A 1 87 ? 20.519 -0.657 -4.614 1.00 84.06 87 HIS A C 1
ATOM 697 O O . HIS A 1 87 ? 21.232 -1.094 -3.714 1.00 84.06 87 HIS A O 1
ATOM 703 N N . GLY A 1 88 ? 20.688 0.577 -5.093 1.00 76.81 88 GLY A N 1
ATOM 704 C CA . GLY A 1 88 ? 21.733 1.500 -4.644 1.00 76.81 88 GLY A CA 1
ATOM 705 C C . GLY A 1 88 ? 21.406 2.232 -3.342 1.00 76.81 88 GLY A C 1
ATOM 706 O O . GLY A 1 88 ? 22.314 2.656 -2.636 1.00 76.81 88 GLY A O 1
ATOM 707 N N . GLU A 1 89 ? 20.126 2.345 -2.983 1.00 64.62 89 GLU A N 1
ATOM 708 C CA . GLU A 1 89 ? 19.667 3.159 -1.847 1.00 64.62 89 GLU A CA 1
ATOM 709 C C . GLU A 1 89 ? 19.248 2.318 -0.625 1.00 64.62 89 GLU A C 1
ATOM 711 O O . GLU A 1 89 ? 18.260 2.602 0.051 1.00 64.62 89 GLU A O 1
ATOM 716 N N . GLY A 1 90 ? 19.989 1.238 -0.357 1.00 54.34 90 GLY A N 1
ATOM 717 C CA . GLY A 1 90 ? 19.633 0.212 0.627 1.00 54.34 90 GLY A CA 1
ATOM 718 C C . GLY A 1 90 ? 20.787 -0.235 1.522 1.00 54.34 90 GLY A C 1
ATOM 719 O O . GLY A 1 90 ? 20.993 -1.430 1.688 1.00 54.34 90 GLY A O 1
ATOM 720 N N . SER A 1 91 ? 21.533 0.701 2.117 1.00 49.69 91 SER A N 1
ATOM 721 C CA . SER A 1 91 ? 22.480 0.410 3.208 1.00 49.69 91 SER A CA 1
ATOM 722 C C . SER A 1 91 ? 22.189 1.268 4.447 1.00 49.69 91 SER A C 1
ATOM 724 O O . SER A 1 91 ? 23.076 1.927 4.982 1.00 49.69 91 SER A O 1
ATOM 726 N N . ASN A 1 92 ? 20.941 1.249 4.925 1.00 57.09 92 ASN A N 1
ATOM 727 C CA . ASN A 1 92 ? 20.561 1.853 6.213 1.00 57.09 92 ASN A CA 1
ATOM 728 C C . ASN A 1 92 ? 20.351 0.831 7.347 1.00 57.09 92 ASN A C 1
ATOM 730 O O . ASN A 1 92 ? 19.895 1.198 8.427 1.00 57.09 92 ASN A O 1
ATOM 734 N N . SER A 1 93 ? 20.736 -0.435 7.164 1.00 52.66 93 SER A N 1
ATOM 735 C CA . SER A 1 93 ? 20.902 -1.385 8.271 1.00 52.66 93 SER A CA 1
ATOM 736 C C . SER A 1 93 ? 22.391 -1.592 8.534 1.00 52.66 93 SER A C 1
ATOM 738 O O . SER A 1 93 ? 23.109 -2.140 7.699 1.00 52.66 93 SER A O 1
ATOM 740 N N . GLY A 1 94 ? 22.870 -1.113 9.679 1.00 46.88 94 GLY A N 1
ATOM 741 C CA . GLY A 1 94 ? 24.278 -1.187 10.045 1.00 46.88 94 GLY A CA 1
ATOM 742 C C . GLY A 1 94 ? 24.845 -2.614 10.077 1.00 46.88 94 GLY A C 1
ATOM 743 O O . GLY A 1 94 ? 24.302 -3.483 10.752 1.00 46.88 94 GLY A O 1
ATOM 744 N N . LYS A 1 95 ? 26.030 -2.734 9.452 1.00 43.00 95 LYS A N 1
ATOM 745 C CA . LYS A 1 95 ? 27.105 -3.742 9.601 1.00 43.00 95 LYS A CA 1
ATOM 746 C C . LYS A 1 95 ? 26.865 -5.083 8.868 1.00 43.00 95 LYS A C 1
ATOM 748 O O . LYS A 1 95 ? 25.921 -5.790 9.176 1.00 43.00 95 LYS A O 1
ATOM 753 N N . ALA A 1 96 ? 27.705 -5.515 7.920 1.00 39.62 96 ALA A N 1
ATOM 754 C CA . ALA A 1 96 ? 29.156 -5.345 7.803 1.00 39.62 96 ALA A CA 1
ATOM 755 C C . ALA A 1 96 ? 29.648 -5.231 6.341 1.00 39.62 96 ALA A C 1
ATOM 757 O O . ALA A 1 96 ? 29.116 -5.912 5.474 1.00 39.62 96 ALA A O 1
ATOM 758 N N . THR A 1 97 ? 30.702 -4.413 6.160 1.00 36.91 97 THR A N 1
ATOM 759 C CA . THR A 1 97 ? 31.840 -4.551 5.211 1.00 36.91 97 THR A CA 1
ATOM 760 C C . THR A 1 97 ? 31.489 -4.870 3.753 1.00 36.91 97 THR A C 1
ATOM 762 O O . THR A 1 97 ? 31.059 -5.971 3.449 1.00 36.91 97 THR A O 1
ATOM 765 N N . GLY A 1 98 ? 31.670 -3.971 2.792 1.00 38.28 98 GLY A N 1
ATOM 766 C CA . GLY A 1 98 ? 32.901 -3.224 2.543 1.00 38.28 98 GLY A CA 1
ATOM 767 C C . GLY A 1 98 ? 33.435 -3.665 1.176 1.00 38.28 98 GLY A C 1
ATOM 768 O O . GLY A 1 98 ? 33.640 -4.853 0.965 1.00 38.28 98 GLY A O 1
ATOM 769 N N . ASP A 1 99 ? 33.616 -2.680 0.304 1.00 35.03 99 ASP A N 1
ATOM 770 C CA . ASP A 1 99 ? 34.304 -2.703 -0.990 1.00 35.03 99 ASP A CA 1
ATOM 771 C C . ASP A 1 99 ? 33.600 -3.249 -2.247 1.00 35.03 99 ASP A C 1
ATOM 773 O O . ASP A 1 99 ? 33.438 -4.440 -2.490 1.00 35.03 99 ASP A O 1
ATOM 777 N N . GLU A 1 100 ? 33.244 -2.256 -3.069 1.00 39.62 100 GLU A N 1
ATOM 778 C CA . GLU A 1 100 ? 33.652 -2.104 -4.467 1.00 39.62 100 GLU A CA 1
ATOM 779 C C . GLU A 1 100 ? 33.188 -3.146 -5.496 1.00 39.62 100 GLU A C 1
ATOM 781 O O . GLU A 1 100 ? 33.637 -4.283 -5.580 1.00 39.62 100 GLU A O 1
ATOM 786 N N . MET A 1 101 ? 32.328 -2.659 -6.398 1.00 39.91 101 MET A N 1
ATOM 787 C CA . MET A 1 101 ? 32.633 -2.610 -7.831 1.00 39.91 101 MET A CA 1
ATOM 788 C C . MET A 1 101 ? 33.524 -3.751 -8.345 1.00 39.91 101 MET A C 1
ATOM 790 O O . MET A 1 101 ? 34.742 -3.632 -8.383 1.00 39.91 101 MET A O 1
ATOM 794 N N . GLY A 1 102 ? 32.895 -4.823 -8.829 1.00 49.28 102 GLY A N 1
ATOM 795 C CA . GLY A 1 102 ? 33.491 -5.710 -9.826 1.00 49.28 102 GLY A CA 1
ATOM 796 C C . GLY A 1 102 ? 34.911 -6.186 -9.518 1.00 49.28 102 GLY A C 1
ATOM 797 O O . GLY A 1 102 ? 35.846 -5.848 -10.241 1.00 49.28 102 GLY A O 1
ATOM 798 N N . ALA A 1 103 ? 35.071 -7.069 -8.535 1.00 34.78 103 ALA A N 1
ATOM 799 C CA . ALA A 1 103 ? 36.243 -7.928 -8.520 1.00 34.78 103 ALA A CA 1
ATOM 800 C C . ALA A 1 103 ? 36.177 -8.849 -9.751 1.00 34.78 103 ALA A C 1
ATOM 802 O O . ALA A 1 103 ? 35.448 -9.844 -9.777 1.00 34.78 103 ALA A O 1
ATOM 803 N N . LYS A 1 104 ? 36.945 -8.515 -10.794 1.00 44.56 104 LYS A N 1
ATOM 804 C CA . LYS A 1 104 ? 37.411 -9.496 -11.773 1.00 44.56 104 LYS A CA 1
ATOM 805 C C . LYS A 1 104 ? 38.161 -10.553 -10.965 1.00 44.56 104 LYS A C 1
ATOM 807 O O . LYS A 1 104 ? 39.333 -10.375 -10.655 1.00 44.56 104 LYS A O 1
ATOM 812 N N . VAL A 1 105 ? 37.470 -11.626 -10.583 1.00 42.81 105 VAL A N 1
ATOM 813 C CA . VAL A 1 105 ? 38.130 -12.838 -10.109 1.00 42.81 105 VAL A CA 1
ATOM 814 C C . VAL A 1 105 ? 38.983 -13.292 -11.281 1.00 42.81 105 VAL A C 1
ATOM 816 O O . VAL A 1 105 ? 38.466 -13.758 -12.298 1.00 42.81 105 VAL A O 1
ATOM 819 N N . GLU A 1 106 ? 40.287 -13.065 -11.174 1.00 49.69 106 GLU A N 1
ATOM 820 C CA . GLU A 1 106 ? 41.264 -13.695 -12.038 1.00 49.69 106 GLU A CA 1
ATOM 821 C C . GLU A 1 106 ? 41.158 -15.191 -11.741 1.00 49.69 106 GLU A C 1
ATOM 823 O O . GLU A 1 106 ? 41.660 -15.708 -10.744 1.00 49.69 106 GLU A O 1
ATOM 828 N N . ARG A 1 107 ? 40.332 -15.861 -12.546 1.00 50.41 107 ARG A N 1
ATOM 829 C CA . ARG A 1 107 ? 40.151 -17.303 -12.523 1.00 50.41 107 ARG A CA 1
ATOM 830 C C . ARG A 1 107 ? 41.493 -17.881 -12.949 1.00 50.41 107 ARG A C 1
ATOM 832 O O . ARG A 1 107 ? 41.749 -17.979 -14.141 1.00 50.41 107 ARG A O 1
ATOM 839 N N . ALA A 1 108 ? 42.354 -18.186 -11.981 1.00 55.66 108 ALA A N 1
ATOM 840 C CA . ALA A 1 108 ? 43.559 -18.953 -12.235 1.00 55.66 108 ALA A CA 1
ATOM 841 C C . ALA A 1 108 ? 43.138 -20.237 -12.963 1.00 55.66 108 ALA A C 1
ATOM 843 O O . ALA A 1 108 ? 42.277 -20.983 -12.482 1.00 55.66 108 ALA A O 1
ATOM 844 N N . ASP A 1 109 ? 43.670 -20.404 -14.171 1.00 55.78 109 ASP A N 1
ATOM 845 C CA . ASP A 1 109 ? 43.392 -21.516 -15.067 1.00 55.78 109 ASP A CA 1
ATOM 846 C C . ASP A 1 109 ? 43.536 -22.853 -14.325 1.00 55.78 109 ASP A C 1
ATOM 848 O O . ASP A 1 109 ? 44.596 -23.156 -13.780 1.00 55.78 109 ASP A O 1
ATOM 852 N N . GLY A 1 110 ? 42.470 -23.663 -14.315 1.00 59.19 110 GLY A N 1
ATOM 853 C CA . GLY A 1 110 ? 42.580 -25.086 -13.968 1.00 59.19 110 GLY A CA 1
ATOM 854 C C . GLY A 1 110 ? 41.766 -25.624 -12.789 1.00 59.19 110 GLY A C 1
ATOM 855 O O . GLY A 1 110 ? 42.110 -26.692 -12.294 1.00 59.19 110 GLY A O 1
ATOM 856 N N . TYR A 1 111 ? 40.683 -24.977 -12.338 1.00 63.47 111 TYR A N 1
ATOM 857 C CA . TYR A 1 111 ? 39.735 -25.666 -11.446 1.00 63.47 111 TYR A CA 1
ATOM 858 C C . TYR A 1 111 ? 38.688 -26.453 -12.248 1.00 63.47 111 TYR A C 1
ATOM 860 O O . TYR A 1 111 ? 37.667 -25.901 -12.674 1.00 63.47 111 TYR A O 1
ATOM 868 N N . GLU A 1 112 ? 38.967 -27.740 -12.452 1.00 69.00 112 GLU A N 1
ATOM 869 C CA . GLU A 1 112 ? 38.013 -28.744 -12.923 1.00 69.00 112 GLU A CA 1
ATOM 870 C C . GLU A 1 112 ? 37.298 -29.363 -11.706 1.00 69.00 112 GLU A C 1
ATOM 872 O O . GLU A 1 112 ? 37.966 -29.875 -10.802 1.00 69.00 112 GLU A O 1
ATOM 877 N N . PRO A 1 113 ? 35.957 -29.286 -11.613 1.00 69.06 113 PRO A N 1
ATOM 878 C CA . PRO A 1 113 ? 35.234 -29.902 -10.510 1.00 69.06 113 PRO A CA 1
ATOM 879 C C . PRO A 1 113 ? 35.342 -31.435 -10.600 1.00 69.06 113 PRO A C 1
ATOM 881 O O . PRO A 1 113 ? 35.239 -31.985 -11.697 1.00 69.06 113 PRO A O 1
ATOM 884 N N . PRO A 1 114 ? 35.527 -32.137 -9.467 1.00 74.75 114 PRO A N 1
ATOM 885 C CA . PRO A 1 114 ? 35.708 -33.582 -9.463 1.00 74.75 114 PRO A CA 1
ATOM 886 C C . PRO A 1 114 ? 34.491 -34.282 -10.074 1.00 74.75 114 PRO A C 1
ATOM 888 O O . PRO A 1 114 ? 33.356 -34.088 -9.629 1.00 74.75 114 PRO A O 1
ATOM 891 N N . VAL A 1 115 ? 34.741 -35.098 -11.100 1.00 69.56 115 VAL A N 1
ATOM 892 C CA . VAL A 1 115 ? 33.724 -35.932 -11.743 1.00 69.56 115 VAL A CA 1
ATOM 893 C C . VAL A 1 115 ? 33.270 -36.978 -10.727 1.00 69.56 115 VAL A C 1
ATOM 895 O O . VAL A 1 115 ? 34.074 -37.773 -10.246 1.00 69.56 115 VAL A O 1
ATOM 898 N N . GLN A 1 116 ? 31.989 -36.951 -10.362 1.00 67.44 116 GLN A N 1
ATOM 899 C CA . GLN A 1 116 ? 31.403 -37.974 -9.500 1.00 67.44 116 GLN A CA 1
ATOM 900 C C . GLN A 1 116 ? 31.419 -39.315 -10.243 1.00 67.44 116 GLN A C 1
ATOM 902 O O . GLN A 1 116 ? 30.786 -39.449 -11.293 1.00 67.44 116 GLN A O 1
ATOM 907 N N . GLU A 1 117 ? 32.134 -40.304 -9.706 1.00 59.00 117 GLU A N 1
ATOM 908 C CA . GLU A 1 117 ? 31.982 -41.687 -10.153 1.00 59.00 117 GLU A CA 1
ATOM 909 C C . GLU A 1 117 ? 30.558 -42.147 -9.841 1.00 59.00 117 GLU A C 1
ATOM 911 O O . GLU A 1 117 ? 30.034 -41.952 -8.743 1.00 59.00 117 GLU A O 1
ATOM 916 N N . SER A 1 118 ? 29.906 -42.701 -10.856 1.00 59.66 118 SER A N 1
ATOM 917 C CA . SER A 1 118 ? 28.536 -43.187 -10.771 1.00 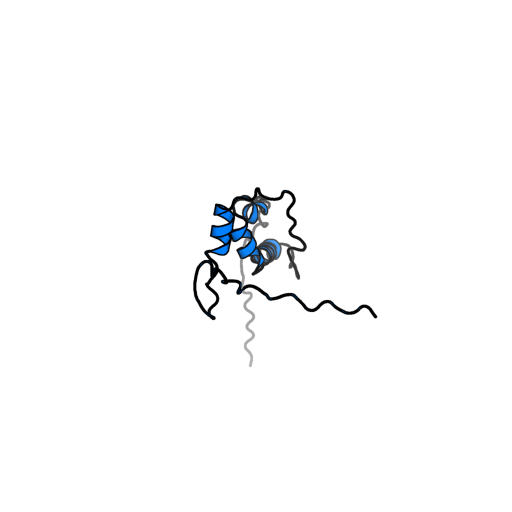59.66 118 SER A CA 1
ATOM 918 C C . SER A 1 118 ? 28.499 -44.461 -9.931 1.00 59.66 118 SER A C 1
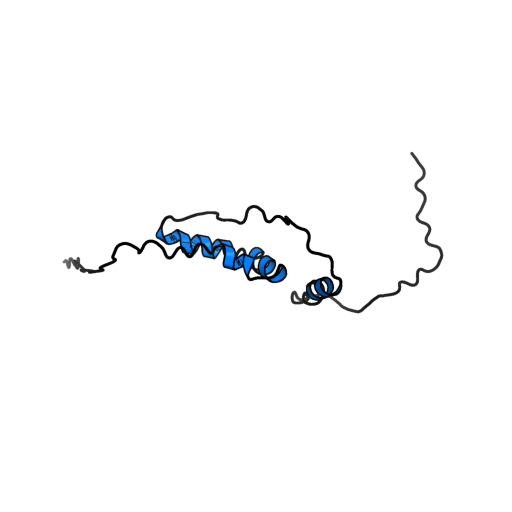ATOM 920 O O . SER A 1 118 ? 29.059 -45.468 -10.365 1.00 59.66 118 SER A O 1
ATOM 922 N N . VAL A 1 119 ? 27.803 -44.439 -8.790 1.00 46.31 119 VAL A N 1
ATOM 923 C CA . VAL A 1 119 ? 27.241 -45.632 -8.130 1.00 46.31 119 VAL A CA 1
ATOM 924 C C . VAL A 1 119 ? 25.896 -45.277 -7.514 1.00 46.31 119 VAL A C 1
ATOM 926 O O . VAL A 1 119 ? 25.846 -44.290 -6.748 1.00 46.31 119 VAL A O 1
#

InterPro domains:
  IPR001593 Small ribosomal subunit protein 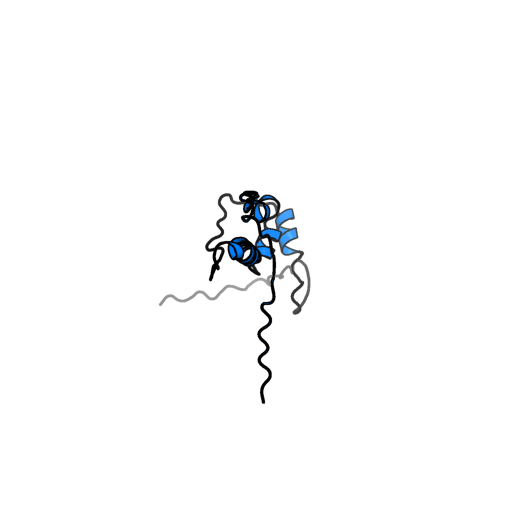eS1 [PF01015] (30-76)

Radius of gyration: 29.31 Å; chains: 1; bounding box: 70×63×76 Å

Sequence (119 aa):
MQQSDTEDLFCPASAGPPNPEEDNGNHDLEVQTNDLKEVVNKLIPDSIRKDIEKACQSIYPLHDVFVRKVKMLKRPRFELGKFMELHGEGSNSGKATGDEMGAKVERADGYEPPVQESV

Foldseek 3Di:
DDDDDDPPPDDDDPPDDPDPDPPVVPLVVQPVVDDPLSNVVCQVVVVSQVVVQVVCVVPDRDDDDHDPDDDDPDDDDDDPVVVCVSVVPPDPPDDDDDDDDDDPPPPPPDDDPDDDDDD